Protein AF-X0XSI2-F1 (afdb_monomer)

pLDDT: mean 86.74, std 11.61, range [34.72, 97.25]

Radius of gyration: 19.41 Å; Cα contacts (8 Å, |Δi|>4): 139; chains: 1; bounding box: 38×40×44 Å

Nearest PDB structures (foldseek):
  8sse-assembly1_E  TM=3.181E-01  e=3.483E-01  Thermus thermophilus HB8

Sequence (100 aa):
MGKTSENIPVLQDVTITLTAEELLAAQGRNEHQPGLVSAAKEAIALGRTLFAPAAIYDEFEVGGVAGERVELAVDGASLAVGPKADLLAPAKWLLVMVYT

Solvent-accessible surface area (backbone atoms only — not comparable to full-atom values): 6123 Å² total; per-residue (Å²): 135,83,86,74,91,68,86,78,50,68,49,67,80,56,86,80,90,79,52,43,57,60,55,31,51,77,68,77,42,74,69,88,39,69,70,58,42,52,52,39,46,51,51,51,58,52,48,60,77,75,54,78,42,32,29,46,45,50,77,42,46,53,59,45,59,57,78,36,26,36,35,38,70,47,95,93,45,69,45,84,68,38,102,60,26,64,78,50,61,86,44,62,64,42,83,48,74,50,79,90

Mean predicted aligned error: 8.79 Å

Foldseek 3Di:
DDDPDDDQDKDWPDDDDDALCNVCVVVVHDPPDVVSNVVSVVVVVVVVVVDTKMKGKDKFFFPADDQQWTDTPDPPDIDRNPRVSVVCHPPGMDIDIDMD

Structure (mmCIF, N/CA/C/O backbone):
data_AF-X0XSI2-F1
#
_entry.id   AF-X0XSI2-F1
#
loop_
_atom_site.group_PDB
_atom_site.id
_atom_site.type_symbol
_atom_site.label_atom_id
_atom_site.label_alt_id
_atom_site.label_comp_id
_atom_site.label_asym_id
_atom_site.label_entity_id
_atom_site.label_seq_id
_atom_site.pdbx_PDB_ins_code
_atom_site.Cartn_x
_atom_site.Cartn_y
_atom_site.Cartn_z
_atom_site.occupancy
_atom_site.B_iso_or_equiv
_atom_site.auth_seq_id
_atom_site.auth_comp_id
_atom_site.auth_asym_id
_atom_site.auth_atom_id
_atom_site.pdbx_PDB_model_num
ATOM 1 N N . MET A 1 1 ? 11.647 -16.406 -19.783 1.00 34.72 1 MET A N 1
ATOM 2 C CA . MET A 1 1 ? 11.617 -17.800 -19.285 1.00 34.72 1 MET A CA 1
ATOM 3 C C . MET A 1 1 ? 10.561 -17.828 -18.192 1.00 34.72 1 MET A C 1
ATOM 5 O O . MET A 1 1 ? 10.766 -17.191 -17.170 1.00 34.72 1 MET A O 1
ATOM 9 N N . GLY A 1 2 ? 9.375 -18.365 -18.488 1.00 45.31 2 GLY A N 1
ATOM 10 C CA . GLY A 1 2 ? 8.191 -18.205 -17.638 1.00 45.31 2 GLY A CA 1
ATOM 11 C C . GLY A 1 2 ? 8.332 -18.966 -16.326 1.00 45.31 2 GLY A C 1
ATOM 12 O O . GLY A 1 2 ? 8.568 -20.173 -16.349 1.00 45.31 2 GLY A O 1
ATOM 13 N N . LYS A 1 3 ? 8.183 -18.269 -15.195 1.00 47.25 3 LYS A N 1
ATOM 14 C CA . LYS A 1 3 ? 7.968 -18.923 -13.906 1.00 47.25 3 LYS A CA 1
ATOM 15 C C . LYS A 1 3 ? 6.593 -19.589 -13.936 1.00 47.25 3 LYS A C 1
ATOM 17 O O . LYS A 1 3 ? 5.555 -18.937 -13.917 1.00 47.25 3 LYS A O 1
ATOM 22 N N . THR A 1 4 ? 6.613 -20.905 -14.070 1.00 50.44 4 THR A N 1
ATOM 23 C CA . THR A 1 4 ? 5.480 -21.808 -13.893 1.00 50.44 4 THR A CA 1
ATOM 24 C C . THR A 1 4 ? 5.074 -21.835 -12.422 1.00 50.44 4 THR A C 1
ATOM 26 O O . THR A 1 4 ? 5.877 -22.249 -11.597 1.00 50.44 4 THR A O 1
ATOM 29 N N . SER A 1 5 ? 3.838 -21.420 -12.130 1.00 57.03 5 SER A N 1
ATOM 30 C CA . SER A 1 5 ? 3.053 -21.730 -10.922 1.00 57.03 5 SER A CA 1
ATOM 31 C C . SER A 1 5 ? 3.847 -21.822 -9.609 1.00 57.03 5 SER A C 1
ATOM 33 O O . SER A 1 5 ? 4.007 -22.906 -9.054 1.00 57.03 5 SER A O 1
ATOM 35 N N . GLU A 1 6 ? 4.307 -20.683 -9.091 1.00 56.75 6 GLU A N 1
ATOM 36 C CA . GLU A 1 6 ? 4.912 -20.581 -7.759 1.00 56.75 6 GLU A CA 1
ATOM 37 C C . GLU A 1 6 ? 4.008 -19.765 -6.829 1.00 56.75 6 GLU A C 1
ATOM 39 O O . GLU A 1 6 ? 3.336 -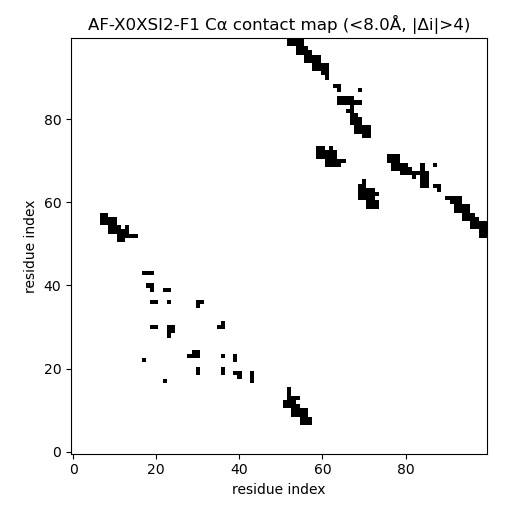18.827 -7.247 1.00 56.75 6 GLU A O 1
ATOM 44 N N . ASN A 1 7 ? 3.953 -20.200 -5.574 1.00 63.72 7 ASN A N 1
ATOM 45 C CA . ASN A 1 7 ? 3.155 -19.666 -4.477 1.00 63.72 7 ASN A CA 1
ATOM 46 C C . ASN A 1 7 ? 3.128 -18.122 -4.473 1.00 63.72 7 ASN A C 1
ATOM 48 O O . ASN A 1 7 ? 4.176 -17.504 -4.300 1.00 63.72 7 ASN A O 1
ATOM 52 N N . ILE A 1 8 ? 1.954 -17.505 -4.652 1.00 77.88 8 ILE A N 1
ATOM 53 C CA . ILE A 1 8 ? 1.808 -16.045 -4.561 1.00 77.88 8 ILE A CA 1
ATOM 54 C C . ILE A 1 8 ? 2.094 -15.650 -3.106 1.00 77.88 8 ILE A C 1
ATOM 56 O O . ILE A 1 8 ? 1.362 -16.101 -2.217 1.00 77.88 8 ILE A O 1
ATOM 60 N N . PRO A 1 9 ? 3.148 -14.868 -2.822 1.00 81.75 9 PRO A N 1
ATOM 61 C CA . PRO A 1 9 ? 3.494 -14.555 -1.451 1.00 81.75 9 PRO A CA 1
ATOM 62 C C . PRO A 1 9 ? 2.455 -13.596 -0.854 1.00 81.75 9 PRO A C 1
ATOM 64 O O . PRO A 1 9 ? 1.998 -12.641 -1.487 1.00 81.75 9 PRO A O 1
ATOM 67 N N . VAL A 1 10 ? 2.060 -13.883 0.387 1.00 81.81 10 VAL A N 1
ATOM 68 C CA . VAL A 1 10 ? 1.070 -13.105 1.137 1.00 81.81 10 VAL A CA 1
ATOM 69 C C . VAL A 1 10 ? 1.737 -12.547 2.385 1.00 81.81 10 VAL A C 1
ATOM 71 O O . VAL A 1 10 ? 2.255 -13.305 3.205 1.00 81.81 10 VAL A O 1
ATOM 74 N N . LEU A 1 11 ? 1.703 -11.226 2.544 1.00 80.94 11 LEU A N 1
ATOM 75 C CA . LEU A 1 11 ? 2.025 -10.567 3.806 1.00 80.94 11 LEU A CA 1
ATOM 76 C C . LEU A 1 11 ? 0.786 -10.607 4.699 1.00 80.94 11 LEU A C 1
ATOM 78 O O . LEU A 1 11 ? -0.266 -10.087 4.330 1.00 80.94 11 LEU A O 1
ATOM 82 N N . GLN A 1 12 ? 0.923 -11.235 5.861 1.00 83.06 12 GLN A N 1
ATOM 83 C CA . GLN A 1 12 ? -0.107 -11.295 6.897 1.00 83.06 12 GLN A CA 1
ATOM 84 C C . GLN A 1 12 ? 0.189 -10.277 8.002 1.00 83.06 12 GLN A C 1
ATOM 86 O O . GLN A 1 12 ? 1.289 -9.726 8.068 1.00 83.06 12 GLN A O 1
ATOM 91 N N . ASP A 1 13 ? -0.804 -10.025 8.855 1.00 78.19 13 ASP A N 1
ATOM 92 C CA . ASP A 1 13 ? -0.689 -9.156 10.033 1.00 78.19 13 ASP A CA 1
ATOM 93 C C . ASP A 1 13 ? -0.238 -7.722 9.703 1.00 78.19 13 ASP A C 1
ATOM 95 O O . ASP A 1 13 ? 0.449 -7.049 10.480 1.00 78.19 13 ASP A O 1
ATOM 99 N N . VAL A 1 14 ? -0.648 -7.221 8.532 1.00 77.56 14 VAL A N 1
ATOM 100 C CA . VAL A 1 14 ? -0.372 -5.843 8.123 1.00 77.56 14 VAL A CA 1
ATOM 101 C C . VAL A 1 14 ? -1.083 -4.889 9.080 1.00 77.56 14 VAL A C 1
ATOM 103 O O . VAL A 1 14 ? -2.306 -4.901 9.219 1.00 77.56 14 VAL A O 1
ATOM 106 N N . THR A 1 15 ? -0.314 -4.013 9.727 1.00 77.62 15 THR A N 1
ATOM 107 C CA . THR A 1 15 ? -0.878 -3.014 10.638 1.00 77.62 15 THR A CA 1
ATOM 108 C C . THR A 1 15 ? -1.585 -1.915 9.846 1.00 77.62 15 THR A C 1
ATOM 110 O O . THR A 1 15 ? -0.937 -1.102 9.190 1.00 77.62 15 THR A O 1
ATOM 113 N N . ILE A 1 16 ? -2.916 -1.862 9.945 1.00 78.94 16 ILE A N 1
ATOM 114 C CA . ILE A 1 16 ? -3.726 -0.753 9.429 1.00 78.94 16 ILE A CA 1
ATOM 115 C C . ILE A 1 16 ? -4.060 0.189 10.585 1.00 78.94 16 ILE A C 1
ATOM 117 O O . ILE A 1 16 ? -4.797 -0.156 11.516 1.00 78.94 16 ILE A O 1
ATOM 121 N N . THR A 1 17 ? -3.526 1.404 10.512 1.00 83.94 17 THR A N 1
ATOM 122 C CA . THR A 1 17 ? -3.874 2.480 11.438 1.00 83.94 17 THR A CA 1
ATOM 123 C C . THR A 1 17 ? -5.041 3.262 10.852 1.00 83.94 17 THR A C 1
ATOM 125 O O . THR A 1 17 ? -4.934 3.810 9.762 1.00 83.94 17 THR A O 1
ATOM 128 N N . LEU A 1 18 ? -6.155 3.288 11.580 1.00 89.44 18 LEU A N 1
ATOM 129 C CA . LEU A 1 18 ? -7.312 4.132 11.304 1.00 89.44 18 LEU A CA 1
ATOM 130 C C . LEU A 1 18 ? -7.717 4.790 12.618 1.00 89.44 18 LEU A C 1
ATOM 132 O O . LEU A 1 18 ? -7.945 4.098 13.618 1.00 89.44 18 LEU A O 1
ATOM 136 N N . THR A 1 19 ? -7.769 6.113 12.616 1.00 92.25 19 THR A N 1
ATOM 137 C CA . THR A 1 19 ? -8.222 6.933 13.739 1.00 92.25 19 THR A CA 1
ATOM 138 C C . THR A 1 19 ? -9.709 7.272 13.604 1.00 92.25 19 THR A C 1
ATOM 140 O O . THR A 1 19 ? -10.313 7.118 12.539 1.00 92.25 19 THR A O 1
ATOM 143 N N . ALA A 1 20 ? -10.333 7.708 14.701 1.00 92.38 20 ALA A N 1
ATOM 144 C CA . ALA A 1 20 ? -11.744 8.096 14.678 1.00 92.38 20 ALA A CA 1
ATOM 145 C C . ALA A 1 20 ? -11.951 9.363 13.837 1.00 92.38 20 ALA A C 1
ATOM 147 O O . ALA A 1 20 ? -12.950 9.491 13.137 1.00 92.38 20 ALA A O 1
ATOM 148 N N . GLU A 1 21 ? -10.978 10.262 13.889 1.00 91.19 21 GLU A N 1
ATOM 149 C CA . GLU A 1 21 ? -10.907 11.515 13.154 1.00 91.19 21 GLU A CA 1
ATOM 150 C C . GLU A 1 21 ? -10.855 11.246 11.642 1.00 91.19 21 GLU A C 1
ATOM 152 O O . GLU A 1 21 ? -11.702 11.739 10.898 1.00 91.19 21 GLU A O 1
ATOM 157 N N . GLU A 1 22 ? -9.950 10.368 11.189 1.00 91.50 22 GLU A N 1
ATOM 158 C CA . GLU A 1 22 ? -9.853 9.946 9.782 1.00 91.50 22 GLU A CA 1
ATOM 159 C C . GLU A 1 22 ? -11.138 9.270 9.287 1.00 91.50 22 GLU A C 1
ATOM 161 O O . GLU A 1 22 ? -11.622 9.578 8.195 1.00 91.50 22 GLU A O 1
ATOM 166 N N . LEU A 1 23 ? -11.727 8.380 10.097 1.00 91.88 23 LEU A N 1
ATOM 167 C CA . LEU A 1 23 ? -12.984 7.711 9.760 1.00 91.88 23 LEU A CA 1
ATOM 168 C C . LEU A 1 23 ? -14.137 8.714 9.607 1.00 91.88 23 LEU A C 1
ATOM 170 O O . LEU A 1 23 ? -14.906 8.632 8.648 1.00 91.88 23 LEU A O 1
ATOM 174 N N . LEU A 1 24 ? -14.272 9.660 10.538 1.00 92.94 24 LEU A N 1
ATOM 175 C CA . LEU A 1 24 ? -15.330 10.670 10.494 1.00 92.94 24 LEU A CA 1
ATOM 176 C C . LEU A 1 24 ? -15.128 11.640 9.325 1.00 92.94 24 LEU A C 1
ATOM 178 O O . LEU A 1 24 ? -16.093 11.923 8.610 1.00 92.94 24 LEU A O 1
ATOM 182 N N . ALA A 1 25 ? -13.891 12.073 9.072 1.00 90.94 25 ALA A N 1
ATOM 183 C CA . ALA A 1 25 ? -13.550 12.928 7.940 1.00 90.94 25 ALA A CA 1
ATOM 184 C C . ALA A 1 25 ? -13.895 12.261 6.598 1.00 90.94 25 ALA A C 1
ATOM 186 O O . ALA A 1 25 ? -14.544 12.881 5.754 1.00 90.94 25 ALA A O 1
ATOM 187 N N . ALA A 1 26 ? -13.556 10.978 6.424 1.00 90.38 26 ALA A N 1
ATOM 188 C CA . ALA A 1 26 ? -13.900 10.207 5.226 1.00 90.38 26 ALA A CA 1
ATOM 189 C C . ALA A 1 26 ? -15.420 10.064 5.016 1.00 90.38 26 ALA A C 1
ATOM 191 O O . ALA A 1 26 ? -15.892 9.955 3.886 1.00 90.38 26 ALA A O 1
ATOM 192 N N . GLN A 1 27 ? -16.203 10.104 6.097 1.00 90.00 27 GLN A N 1
ATOM 193 C CA . GLN A 1 27 ? -17.667 10.083 6.060 1.00 90.00 27 GLN A CA 1
ATOM 194 C C . GLN A 1 27 ? -18.300 11.479 5.919 1.00 90.00 27 GLN A C 1
ATOM 196 O O . GLN A 1 27 ? -19.526 11.599 5.984 1.00 90.00 27 GLN A O 1
ATOM 201 N N . GLY A 1 28 ? -17.498 12.540 5.771 1.00 89.31 28 GLY A N 1
ATOM 202 C CA . GLY A 1 28 ? -17.977 13.924 5.741 1.00 89.31 28 GLY A CA 1
ATOM 203 C C . GLY A 1 28 ? -18.619 14.374 7.059 1.00 89.31 28 GLY A C 1
ATOM 204 O O . GLY A 1 28 ? -19.454 15.280 7.066 1.00 89.31 28 GLY A O 1
ATOM 205 N N . ARG A 1 29 ? -18.282 13.717 8.175 1.00 85.50 29 ARG A N 1
ATOM 206 C CA . ARG A 1 29 ? -18.801 14.014 9.513 1.00 85.50 29 ARG A CA 1
ATOM 207 C C . ARG A 1 29 ? -17.787 14.806 10.320 1.00 85.50 29 ARG A C 1
ATOM 209 O O . ARG A 1 29 ? -16.583 14.695 10.129 1.00 85.50 29 ARG A O 1
ATOM 216 N N . ASN A 1 30 ? -18.302 15.605 11.249 1.00 76.50 30 ASN A N 1
ATOM 217 C CA . ASN A 1 30 ? -17.477 16.479 12.065 1.00 76.50 30 ASN A CA 1
ATOM 218 C C . ASN A 1 30 ? -17.059 15.790 13.379 1.00 76.50 30 ASN A C 1
ATOM 220 O O . ASN A 1 30 ? -17.905 15.292 14.122 1.00 76.50 30 ASN A O 1
ATOM 224 N N . GLU A 1 31 ? -15.763 15.818 13.679 1.00 72.50 31 GLU A N 1
ATOM 225 C CA . GLU A 1 31 ? -15.112 15.242 14.869 1.00 72.50 31 GLU A CA 1
ATOM 226 C C . GLU A 1 31 ? -15.473 15.941 16.193 1.00 72.50 31 GLU A C 1
ATOM 228 O O . GLU A 1 31 ? -15.219 15.427 17.277 1.00 72.50 31 GLU A O 1
ATOM 233 N N . HIS A 1 32 ? -16.140 17.095 16.128 1.00 77.31 32 HIS A N 1
ATOM 234 C CA . HIS A 1 32 ? -16.480 17.910 17.297 1.00 77.31 32 HIS A CA 1
ATOM 235 C C . HIS A 1 32 ? -17.669 17.380 18.120 1.00 77.31 32 HIS A C 1
ATOM 237 O O . HIS A 1 32 ? -18.062 18.009 19.101 1.00 77.31 32 HIS A O 1
ATOM 243 N N . GLN A 1 33 ? -18.273 16.249 17.738 1.00 83.44 33 GLN A N 1
ATOM 244 C CA . GLN A 1 33 ? -19.361 15.620 18.491 1.00 83.44 33 GLN A CA 1
ATOM 245 C C . GLN A 1 33 ? -18.829 14.432 19.309 1.00 83.44 33 GLN A C 1
ATOM 247 O O . GLN A 1 33 ? -18.588 13.366 18.735 1.00 83.44 33 GLN A O 1
ATOM 252 N N . PRO A 1 34 ? -18.710 14.546 20.648 1.00 85.81 34 PRO A N 1
ATOM 253 C CA . PRO A 1 34 ? -18.100 13.503 21.478 1.00 85.81 34 PRO A CA 1
ATOM 254 C C . PRO A 1 34 ? -18.768 12.128 21.343 1.00 85.81 34 PRO A C 1
ATOM 256 O O . PRO A 1 34 ? -18.087 11.104 21.347 1.00 85.81 34 PRO A O 1
ATOM 259 N N . GLY A 1 35 ? -20.094 12.096 21.164 1.00 90.56 35 GLY A N 1
ATOM 260 C CA . GLY A 1 35 ? -20.836 10.851 20.944 1.00 90.56 35 GLY A CA 1
ATOM 261 C C . GLY A 1 35 ? -20.471 10.149 19.632 1.00 90.56 35 GLY A C 1
ATOM 262 O O . GLY A 1 35 ? -20.333 8.929 19.614 1.00 90.56 35 GLY A O 1
ATOM 263 N N . LEU A 1 36 ? -20.243 10.906 18.550 1.00 90.38 36 LEU A N 1
ATOM 264 C CA . LEU A 1 36 ? -19.802 10.341 17.269 1.00 90.38 36 LEU A CA 1
ATOM 265 C C . LEU A 1 3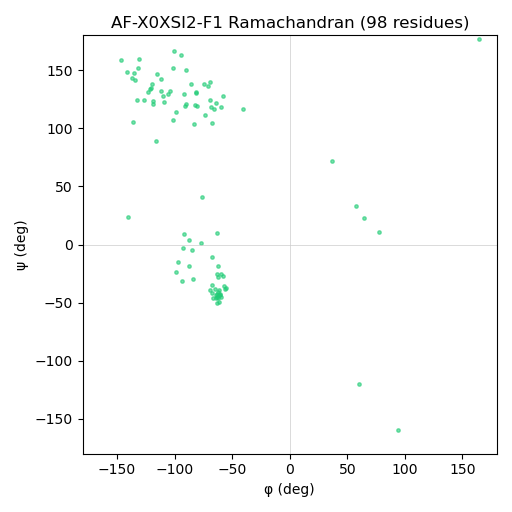6 ? -18.370 9.815 17.350 1.00 90.38 36 LEU A C 1
ATOM 267 O O . LEU A 1 36 ? -18.088 8.752 16.807 1.00 90.38 36 LEU A O 1
ATOM 271 N N . VAL A 1 37 ? -17.487 10.517 18.062 1.00 93.19 37 VAL A N 1
ATOM 272 C CA . VAL A 1 37 ? -16.109 10.060 18.285 1.00 93.19 37 VAL A CA 1
ATOM 273 C C . VAL A 1 37 ? -16.088 8.755 19.085 1.00 93.19 37 VAL A C 1
ATOM 275 O O . VAL A 1 37 ? -15.346 7.842 18.729 1.00 93.19 37 VAL A O 1
ATOM 278 N N . SER A 1 38 ? -16.915 8.626 20.130 1.00 93.81 38 SER A N 1
ATOM 279 C CA . SER A 1 38 ? -17.027 7.373 20.897 1.00 93.81 38 SER A CA 1
ATOM 280 C C . SER A 1 38 ? -17.504 6.219 20.015 1.00 93.81 38 SER A C 1
ATOM 282 O O . SER A 1 38 ? -16.853 5.178 19.962 1.00 93.81 38 SER A O 1
ATOM 284 N N . ALA A 1 39 ? -18.578 6.433 19.249 1.00 93.56 39 ALA A N 1
ATOM 285 C CA . ALA A 1 39 ? -19.112 5.425 18.337 1.00 93.56 39 ALA A CA 1
ATOM 286 C C . ALA A 1 39 ? -18.099 5.022 17.250 1.00 93.56 39 ALA A C 1
ATOM 288 O O . ALA A 1 39 ? -17.974 3.844 16.924 1.00 93.56 39 ALA A O 1
ATOM 289 N N . ALA A 1 40 ? -17.333 5.978 16.715 1.00 94.19 40 ALA A N 1
ATOM 290 C CA . ALA A 1 40 ? -16.270 5.709 15.751 1.00 94.19 40 ALA A CA 1
ATOM 291 C C . ALA A 1 40 ? -15.146 4.856 16.363 1.00 94.19 40 ALA A C 1
ATOM 293 O O . ALA A 1 40 ? -14.709 3.887 15.745 1.00 94.19 40 ALA A O 1
ATOM 294 N N . LYS A 1 41 ? -14.714 5.159 17.595 1.00 94.62 41 LYS A N 1
ATOM 295 C CA . LYS A 1 41 ? -13.706 4.359 18.314 1.00 94.62 41 LYS A CA 1
ATOM 296 C C . LYS A 1 41 ? -14.181 2.927 18.559 1.00 94.62 41 LYS A C 1
ATOM 298 O O . LYS A 1 41 ? -13.414 1.993 18.334 1.00 94.62 41 LYS A O 1
ATOM 303 N N . GLU A 1 42 ? -15.432 2.751 18.974 1.00 95.00 42 GLU A N 1
ATOM 304 C CA . GLU A 1 42 ? -16.041 1.430 19.170 1.00 95.00 42 GLU A CA 1
ATOM 305 C C . GLU A 1 42 ? -16.133 0.643 17.858 1.00 95.00 42 GLU A C 1
ATOM 307 O O . GLU A 1 42 ? -15.743 -0.524 17.811 1.00 95.00 42 GLU A O 1
ATOM 312 N N . ALA A 1 43 ? -16.570 1.287 16.772 1.00 93.19 43 ALA A N 1
ATOM 313 C CA . ALA A 1 43 ? -16.644 0.667 15.453 1.00 93.19 43 ALA A CA 1
ATOM 314 C C . ALA A 1 43 ? -15.262 0.237 14.934 1.00 93.19 43 ALA A C 1
ATOM 316 O O . ALA A 1 43 ? -15.128 -0.863 14.401 1.00 93.19 43 ALA A O 1
ATOM 317 N N . ILE A 1 44 ? -14.225 1.060 15.130 1.00 92.25 44 ILE A N 1
ATOM 318 C CA . ILE A 1 44 ? -12.840 0.716 14.772 1.00 92.25 44 ILE A CA 1
ATOM 319 C C . ILE A 1 44 ? -12.348 -0.474 15.602 1.00 92.25 44 ILE A C 1
ATOM 321 O O . ILE A 1 44 ? -11.767 -1.408 15.050 1.00 92.25 44 ILE A O 1
ATOM 325 N N . ALA A 1 45 ? -12.585 -0.463 16.917 1.00 91.62 45 ALA A N 1
ATOM 326 C CA . ALA A 1 45 ? -12.182 -1.557 17.797 1.00 91.62 45 ALA A CA 1
ATOM 327 C C . ALA A 1 45 ? -12.856 -2.880 17.405 1.00 91.62 45 ALA A C 1
ATOM 329 O O . ALA A 1 45 ? -12.179 -3.902 17.338 1.00 91.62 45 ALA A O 1
ATOM 330 N N . LEU A 1 46 ? -14.153 -2.852 17.085 1.00 92.50 46 LEU A N 1
ATOM 331 C CA . LEU A 1 46 ? -14.883 -4.018 16.592 1.00 92.50 46 LEU A CA 1
ATOM 332 C C . LEU A 1 46 ? -14.382 -4.463 15.212 1.00 92.50 46 LEU A C 1
ATOM 334 O O . LEU A 1 46 ? -14.123 -5.640 15.005 1.00 92.50 46 LEU A O 1
ATOM 338 N N . GLY A 1 47 ? -14.192 -3.538 14.270 1.00 88.50 47 GLY A N 1
ATOM 339 C CA . GLY A 1 47 ? -13.684 -3.864 12.934 1.00 88.50 47 GLY A CA 1
ATOM 340 C C . GLY A 1 47 ? -12.338 -4.593 12.981 1.00 88.50 47 GLY A C 1
ATOM 341 O O . GLY A 1 47 ? -12.141 -5.566 12.257 1.00 88.50 47 GLY A O 1
ATOM 342 N N . ARG A 1 48 ? -11.451 -4.198 13.905 1.00 86.88 48 ARG A N 1
ATOM 343 C CA . ARG A 1 48 ? -10.150 -4.851 14.126 1.00 86.88 48 ARG A CA 1
ATOM 344 C C . ARG A 1 48 ? -10.243 -6.305 14.584 1.00 86.88 48 ARG A C 1
ATOM 346 O O . ARG A 1 48 ? -9.294 -7.043 14.362 1.00 86.88 48 ARG A O 1
ATOM 353 N N . THR A 1 49 ? -11.331 -6.726 15.231 1.00 87.06 49 THR A N 1
ATOM 354 C CA . THR A 1 49 ? -11.501 -8.135 15.636 1.00 87.06 49 THR A CA 1
ATOM 355 C C . THR A 1 49 ? -12.135 -8.991 14.543 1.00 87.06 49 THR A C 1
ATOM 357 O O . THR A 1 49 ? -12.047 -10.215 14.600 1.00 87.06 49 THR A O 1
ATOM 360 N N . LEU A 1 50 ? -12.782 -8.360 13.561 1.00 86.50 50 LEU A N 1
ATOM 361 C CA . LEU A 1 50 ? -13.531 -9.028 12.496 1.00 86.50 50 LEU A CA 1
ATOM 362 C C . LEU A 1 50 ? -12.731 -9.187 1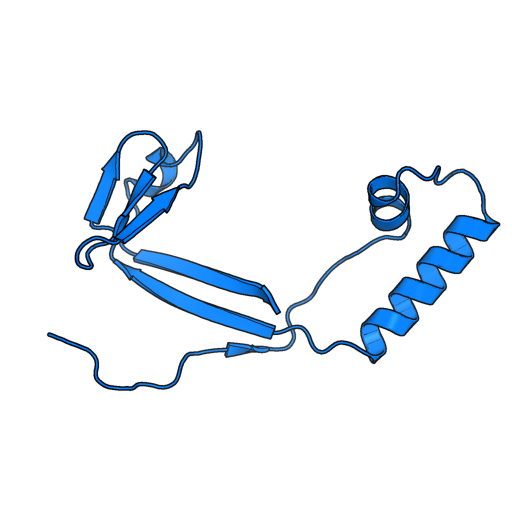1.200 1.00 86.50 50 LEU A C 1
ATOM 364 O O . LEU A 1 50 ? -13.142 -9.939 10.319 1.00 86.50 50 LEU A O 1
ATOM 368 N N . PHE A 1 51 ? -11.621 -8.468 11.072 1.00 82.38 51 PHE A N 1
ATOM 369 C CA . PHE A 1 51 ? -10.838 -8.389 9.851 1.00 82.38 51 PHE A CA 1
ATOM 370 C C . PHE A 1 51 ? -9.409 -8.887 10.076 1.00 82.38 51 PHE A C 1
ATOM 372 O O . PHE A 1 51 ? -8.786 -8.554 11.082 1.00 82.38 51 PH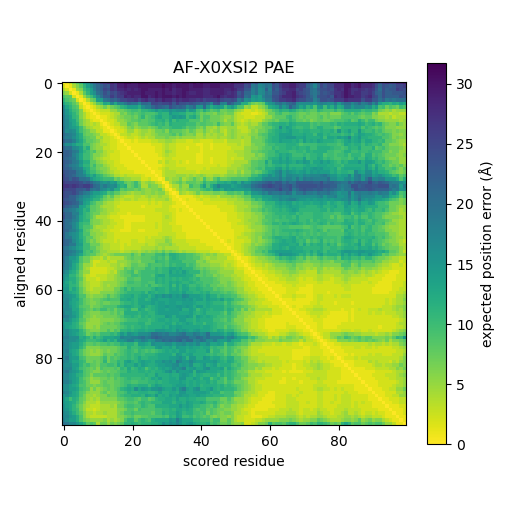E A O 1
ATOM 379 N N . ALA A 1 52 ? -8.891 -9.663 9.122 1.00 82.94 52 ALA A N 1
ATOM 380 C CA . ALA A 1 52 ? -7.520 -10.162 9.102 1.00 82.94 52 ALA A CA 1
ATOM 381 C C . ALA A 1 52 ? -6.802 -9.566 7.877 1.00 82.94 52 ALA A C 1
ATOM 383 O O . ALA A 1 52 ? -6.872 -10.164 6.801 1.00 82.94 52 ALA A O 1
ATOM 384 N N . PRO A 1 53 ? -6.165 -8.384 8.014 1.00 82.31 53 PRO A N 1
ATOM 385 C CA . PRO A 1 53 ? -5.521 -7.710 6.898 1.00 82.31 53 PRO A CA 1
ATOM 386 C C . PRO A 1 53 ? -4.457 -8.589 6.254 1.00 82.31 53 PRO A C 1
ATOM 388 O O . PRO A 1 53 ? -3.530 -9.058 6.924 1.00 82.31 53 PRO A O 1
ATOM 391 N N . ALA A 1 54 ? -4.556 -8.744 4.941 1.00 85.19 54 ALA A N 1
ATOM 392 C CA . ALA A 1 54 ? -3.539 -9.408 4.148 1.00 85.19 54 ALA A CA 1
ATOM 393 C C . ALA A 1 54 ? -3.191 -8.565 2.923 1.00 85.19 54 ALA A C 1
ATOM 395 O O . ALA A 1 54 ? -4.008 -7.796 2.416 1.00 85.19 54 ALA A O 1
ATOM 396 N N . ALA A 1 55 ? -1.961 -8.709 2.443 1.00 87.25 55 ALA A N 1
ATOM 397 C CA . ALA A 1 55 ? -1.555 -8.149 1.168 1.00 87.25 55 ALA A CA 1
ATOM 398 C C . ALA A 1 55 ? -0.938 -9.234 0.296 1.00 87.25 55 ALA A C 1
ATOM 400 O O . ALA A 1 55 ? 0.028 -9.889 0.687 1.00 87.25 55 ALA A O 1
ATOM 401 N N . ILE A 1 56 ? -1.487 -9.395 -0.901 1.00 88.25 56 ILE A N 1
ATOM 402 C CA . ILE A 1 56 ? -0.836 -10.148 -1.967 1.00 88.25 56 ILE A CA 1
ATOM 403 C C . ILE A 1 56 ? 0.179 -9.214 -2.609 1.00 88.25 56 ILE A C 1
ATOM 405 O O . ILE A 1 56 ? -0.168 -8.079 -2.941 1.00 88.25 56 ILE A O 1
ATOM 409 N N . TYR A 1 57 ? 1.412 -9.678 -2.791 1.00 90.44 57 TYR A N 1
ATOM 410 C CA . TYR A 1 57 ? 2.432 -8.897 -3.478 1.00 90.44 57 TYR A CA 1
ATOM 411 C C . TYR A 1 57 ? 3.147 -9.702 -4.553 1.00 90.44 57 TYR A C 1
ATOM 413 O O . TYR A 1 57 ? 3.151 -10.932 -4.530 1.00 90.44 57 TYR A O 1
ATOM 421 N N . ASP A 1 58 ? 3.768 -8.983 -5.479 1.00 91.00 58 ASP A N 1
ATOM 422 C CA . ASP A 1 58 ? 4.719 -9.544 -6.429 1.00 91.00 58 ASP A CA 1
ATOM 423 C C . ASP A 1 58 ? 5.8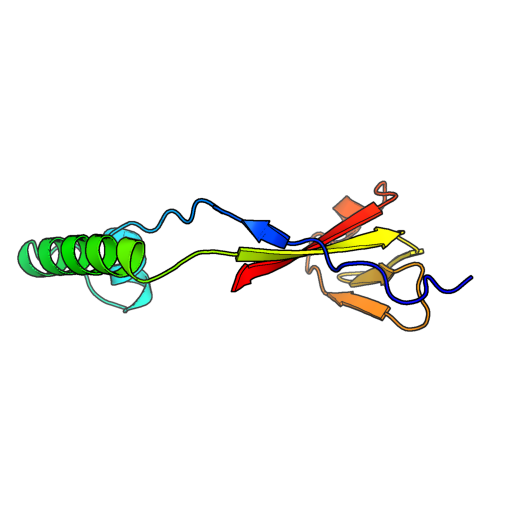09 -8.513 -6.757 1.00 91.00 58 ASP A C 1
ATOM 425 O O . ASP A 1 58 ? 5.643 -7.304 -6.541 1.00 91.00 58 ASP A O 1
ATOM 429 N N . GLU A 1 59 ? 6.942 -9.006 -7.241 1.00 91.94 59 GLU A N 1
ATOM 430 C CA . GLU A 1 59 ? 8.109 -8.209 -7.597 1.00 91.94 59 GLU A CA 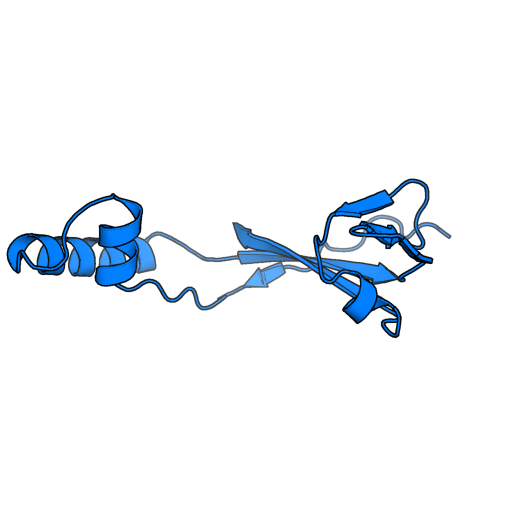1
ATOM 431 C C . GLU A 1 59 ? 8.305 -8.194 -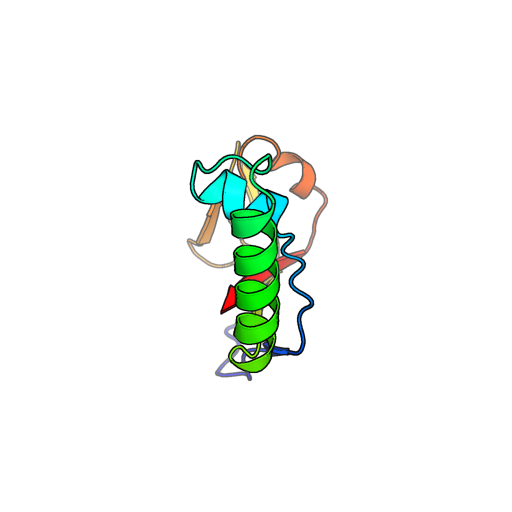9.113 1.00 91.94 59 GLU A C 1
ATOM 433 O O . GLU A 1 59 ? 8.397 -9.235 -9.764 1.00 91.94 59 GLU A O 1
ATOM 438 N N . PHE A 1 60 ? 8.429 -6.998 -9.681 1.00 92.94 60 PHE A N 1
ATOM 439 C CA . PHE A 1 60 ? 8.590 -6.803 -11.118 1.00 92.94 60 PHE A CA 1
ATOM 440 C C . PHE A 1 60 ? 9.883 -6.058 -11.417 1.00 92.94 60 PHE A C 1
ATOM 442 O O . PHE A 1 60 ? 10.183 -5.040 -10.794 1.00 92.94 60 PHE A O 1
ATOM 449 N N . GLU A 1 61 ? 10.642 -6.538 -12.396 1.00 95.25 61 GLU A N 1
ATOM 450 C CA . GLU A 1 61 ? 11.798 -5.807 -12.907 1.00 95.25 61 GLU A CA 1
ATOM 451 C C . GLU A 1 61 ? 11.328 -4.560 -13.676 1.00 95.25 61 GLU A C 1
ATOM 453 O O . GLU A 1 61 ? 10.327 -4.588 -14.401 1.00 95.25 61 GLU A O 1
ATOM 458 N N . VAL A 1 62 ? 12.036 -3.445 -13.492 1.00 95.12 62 VAL A N 1
ATOM 459 C CA . VAL A 1 62 ? 11.731 -2.175 -14.164 1.00 95.12 62 VAL A CA 1
ATOM 460 C C . VAL A 1 62 ? 12.295 -2.207 -15.580 1.00 95.12 62 VAL A C 1
ATOM 462 O O . VAL A 1 62 ? 13.504 -2.308 -15.769 1.00 95.12 62 VAL A O 1
ATOM 465 N N . GLY A 1 63 ? 11.423 -2.074 -16.578 1.00 94.62 63 GLY A N 1
ATOM 466 C CA . GLY A 1 63 ? 11.811 -1.936 -17.983 1.00 94.62 63 GLY A CA 1
ATOM 467 C C . GLY A 1 63 ? 12.146 -0.492 -18.368 1.00 94.62 63 GLY A C 1
ATOM 468 O O . GLY A 1 63 ? 12.989 -0.257 -19.233 1.00 94.62 63 GLY A O 1
ATOM 469 N N . GLY A 1 64 ? 11.519 0.487 -17.712 1.00 95.12 64 GLY A N 1
ATOM 470 C CA . GLY A 1 64 ? 11.810 1.907 -17.901 1.00 95.12 64 GLY A CA 1
ATOM 471 C C . GLY A 1 64 ? 10.726 2.820 -17.337 1.00 95.12 64 GLY A C 1
ATOM 472 O O . GLY A 1 64 ? 9.696 2.362 -16.853 1.00 95.12 64 GLY A O 1
ATOM 473 N N . VAL A 1 65 ? 10.946 4.132 -17.418 1.00 95.38 65 VAL A N 1
ATOM 474 C CA . VAL A 1 65 ? 9.976 5.150 -16.987 1.00 95.38 65 VAL A CA 1
ATOM 475 C C . VAL A 1 65 ? 9.661 6.078 -18.154 1.00 95.38 65 VAL A C 1
ATOM 477 O O . VAL A 1 65 ? 10.571 6.587 -18.807 1.00 95.38 65 VAL A O 1
ATOM 480 N N . ALA A 1 66 ? 8.373 6.315 -18.402 1.00 94.12 66 ALA A N 1
ATOM 481 C CA . ALA A 1 66 ? 7.884 7.193 -19.458 1.00 94.12 66 ALA A CA 1
ATOM 482 C C . ALA A 1 66 ? 6.741 8.077 -18.935 1.00 94.12 66 ALA A C 1
ATOM 484 O O . ALA A 1 66 ? 5.610 7.627 -18.745 1.00 94.12 66 ALA A O 1
ATOM 485 N N . GLY A 1 67 ? 7.030 9.362 -18.708 1.00 94.69 67 GLY A N 1
ATOM 486 C CA . GLY A 1 67 ? 6.060 10.298 -18.137 1.00 94.69 67 GLY A CA 1
ATOM 487 C C . GLY A 1 67 ? 5.607 9.849 -16.746 1.00 94.69 67 GLY A C 1
ATOM 488 O O . GLY A 1 67 ? 6.429 9.698 -15.854 1.00 94.69 67 GLY A O 1
ATOM 489 N N . GLU A 1 68 ? 4.305 9.616 -16.576 1.00 97.25 68 GLU A N 1
ATOM 490 C CA . GLU A 1 68 ? 3.694 9.156 -15.316 1.00 97.25 68 GLU A CA 1
ATOM 491 C C . GLU A 1 68 ? 3.589 7.622 -15.201 1.00 97.25 68 GLU A C 1
ATOM 493 O O . GLU A 1 68 ? 2.916 7.101 -14.302 1.00 97.25 68 GLU A O 1
ATOM 498 N N . ARG A 1 69 ? 4.212 6.887 -16.131 1.00 96.06 69 ARG A N 1
ATOM 499 C CA . ARG A 1 69 ? 4.146 5.425 -16.205 1.00 96.06 69 ARG A CA 1
ATOM 500 C C . ARG A 1 69 ? 5.500 4.774 -15.966 1.00 96.06 69 ARG A C 1
ATOM 502 O O . ARG A 1 69 ? 6.534 5.295 -16.384 1.00 96.06 69 ARG A O 1
ATOM 509 N N . VAL A 1 70 ? 5.459 3.595 -15.354 1.00 95.81 70 VAL A N 1
ATOM 510 C CA . VAL A 1 70 ? 6.585 2.662 -15.303 1.00 95.81 70 VAL A CA 1
ATOM 511 C C . VAL A 1 70 ? 6.267 1.464 -16.178 1.00 95.81 70 VAL A C 1
ATOM 513 O O . VAL A 1 70 ? 5.257 0.792 -15.971 1.00 95.81 70 VAL A O 1
ATOM 516 N N . GLU A 1 71 ? 7.128 1.214 -17.150 1.00 95.62 71 GLU A N 1
ATOM 517 C CA . GLU A 1 71 ? 7.098 0.017 -17.976 1.00 95.62 71 GLU A CA 1
ATOM 518 C C . GLU A 1 71 ? 7.777 -1.113 -17.203 1.00 95.62 71 GLU A C 1
ATOM 520 O O . GLU A 1 71 ? 8.873 -0.940 -16.659 1.00 95.62 71 GLU A O 1
ATOM 525 N N . LEU A 1 72 ? 7.123 -2.267 -17.126 1.00 94.75 72 LEU A N 1
ATOM 526 C CA . LEU A 1 72 ? 7.677 -3.449 -16.476 1.00 94.75 72 LEU A CA 1
ATOM 527 C C . LEU A 1 72 ? 8.455 -4.270 -17.509 1.00 94.75 72 LEU A C 1
ATOM 529 O O . LEU A 1 72 ? 8.093 -4.296 -18.683 1.00 94.75 72 LEU A O 1
ATOM 533 N N . ALA A 1 73 ? 9.497 -4.989 -17.091 1.00 92.81 73 ALA A N 1
ATOM 534 C CA . ALA A 1 73 ? 10.234 -5.917 -17.955 1.00 92.81 73 ALA A CA 1
ATOM 535 C C . ALA A 1 73 ? 9.460 -7.238 -18.183 1.00 92.81 73 ALA A C 1
ATOM 537 O O . ALA A 1 73 ? 10.019 -8.334 -18.156 1.00 92.81 73 ALA A O 1
ATOM 538 N N . VAL A 1 74 ? 8.146 -7.126 -18.382 1.00 89.12 74 VAL A N 1
ATOM 539 C CA . VAL A 1 74 ? 7.227 -8.202 -18.755 1.00 89.12 74 VAL A CA 1
ATOM 540 C C . VAL A 1 74 ? 6.324 -7.687 -19.874 1.00 89.12 74 VAL A C 1
ATOM 542 O O . VAL A 1 74 ? 5.933 -6.518 -19.882 1.00 89.12 74 VAL A O 1
ATOM 545 N N . ASP A 1 75 ? 6.010 -8.547 -20.840 1.00 87.19 75 ASP A N 1
ATOM 546 C CA . ASP A 1 75 ? 5.384 -8.112 -22.089 1.00 87.19 75 ASP A CA 1
ATOM 547 C C . ASP A 1 75 ? 4.032 -7.412 -21.867 1.00 87.19 75 ASP A C 1
ATOM 549 O O . ASP A 1 75 ? 3.065 -8.005 -21.385 1.00 87.19 75 ASP A O 1
ATOM 553 N N . GLY A 1 76 ? 3.964 -6.141 -22.277 1.00 84.44 76 GLY A N 1
ATOM 554 C CA . GLY A 1 76 ? 2.729 -5.359 -22.359 1.00 84.44 76 GLY A CA 1
ATOM 555 C C . GLY A 1 76 ? 2.189 -4.811 -21.035 1.00 84.44 76 GLY A C 1
ATOM 556 O O . GLY A 1 76 ? 1.060 -4.316 -21.022 1.00 84.44 76 GLY A O 1
ATOM 557 N N . ALA A 1 77 ? 2.949 -4.873 -19.937 1.00 91.12 77 ALA A N 1
ATOM 558 C CA . ALA A 1 77 ? 2.506 -4.368 -18.639 1.00 91.12 77 ALA A CA 1
ATOM 559 C C . ALA A 1 77 ? 3.159 -3.028 -18.271 1.00 91.12 77 ALA A C 1
ATOM 561 O O . ALA A 1 77 ? 4.379 -2.873 -18.303 1.00 91.12 77 ALA A O 1
ATOM 562 N N . SER A 1 78 ? 2.334 -2.076 -17.833 1.00 93.38 78 SER A N 1
ATOM 563 C CA . SER A 1 78 ? 2.792 -0.803 -17.275 1.00 93.38 78 SER A CA 1
ATOM 564 C C . SER A 1 78 ? 1.938 -0.360 -16.095 1.00 93.38 78 SER A C 1
ATOM 566 O O . SER A 1 78 ? 0.731 -0.612 -16.042 1.00 93.38 78 SER A O 1
ATOM 568 N N . LEU A 1 79 ? 2.569 0.341 -15.157 1.00 93.06 79 LEU A N 1
ATOM 569 C CA . LEU A 1 79 ? 1.938 0.902 -13.968 1.00 93.06 79 LEU A CA 1
ATOM 570 C C . LEU A 1 79 ? 1.784 2.412 -14.132 1.00 93.06 79 LEU A C 1
ATOM 572 O O . LEU A 1 79 ? 2.752 3.105 -14.436 1.00 93.06 79 LEU A O 1
ATOM 576 N N . ALA A 1 80 ? 0.580 2.934 -13.901 1.00 95.25 80 ALA A N 1
ATOM 577 C CA . ALA A 1 80 ? 0.356 4.371 -13.783 1.00 95.25 80 ALA A CA 1
ATOM 578 C C . ALA A 1 80 ? 0.681 4.806 -12.346 1.00 95.25 80 ALA A C 1
ATOM 580 O O . ALA A 1 80 ? -0.091 4.538 -11.429 1.00 95.25 80 ALA A O 1
ATOM 581 N N . VAL A 1 81 ? 1.838 5.443 -12.155 1.00 92.88 81 VAL A N 1
ATOM 582 C CA . VAL A 1 81 ? 2.353 5.850 -10.834 1.00 92.88 81 VAL A CA 1
ATOM 583 C C . VAL A 1 81 ? 2.057 7.327 -10.550 1.00 92.88 81 VAL A C 1
ATOM 585 O O . VAL A 1 81 ? 1.955 7.729 -9.392 1.00 92.88 81 VAL A O 1
ATOM 588 N N . GLY A 1 82 ? 1.857 8.135 -11.597 1.00 94.00 82 GLY A N 1
ATOM 589 C CA . GLY A 1 82 ? 1.482 9.544 -11.483 1.00 94.00 82 GLY A CA 1
ATOM 590 C C . GLY A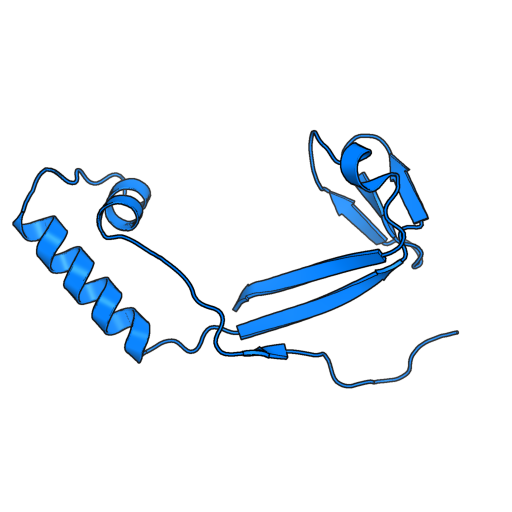 1 82 ? 2.679 10.508 -11.524 1.00 94.00 82 GLY A C 1
ATOM 591 O O . GLY A 1 82 ? 3.756 10.123 -11.989 1.00 94.00 82 GLY A O 1
ATOM 592 N N . PRO A 1 83 ? 2.525 11.752 -11.020 1.00 91.19 83 PRO A N 1
ATOM 593 C CA . PRO A 1 83 ? 3.449 12.882 -11.237 1.00 91.19 83 PRO A CA 1
ATOM 594 C C . PRO A 1 83 ? 4.888 12.752 -10.700 1.00 91.19 83 PRO A C 1
ATOM 596 O O . PRO A 1 83 ? 5.606 13.747 -10.652 1.00 91.19 83 PRO A O 1
ATOM 599 N N . LYS A 1 84 ? 5.304 11.568 -10.238 1.00 92.56 84 LYS A N 1
ATOM 600 C CA . LYS A 1 84 ? 6.636 11.289 -9.676 1.00 92.56 84 LYS A CA 1
ATOM 601 C C . LYS A 1 84 ? 7.193 9.925 -10.092 1.00 92.56 84 LYS A C 1
ATOM 603 O O . LYS A 1 84 ? 7.999 9.332 -9.373 1.00 92.56 84 LYS A O 1
ATOM 608 N N . ALA A 1 85 ? 6.725 9.382 -11.216 1.00 94.94 85 ALA A N 1
ATOM 609 C CA . ALA A 1 85 ? 7.214 8.099 -11.715 1.00 94.94 85 ALA A CA 1
ATOM 610 C C . ALA A 1 85 ? 8.730 8.125 -11.999 1.00 94.94 85 ALA A C 1
ATOM 612 O O . ALA A 1 85 ? 9.393 7.097 -11.900 1.00 94.94 85 ALA A O 1
ATOM 613 N N . ASP A 1 86 ? 9.300 9.303 -12.272 1.00 93.62 86 ASP A N 1
ATOM 614 C CA . ASP A 1 86 ? 10.734 9.538 -12.462 1.00 93.62 86 ASP A CA 1
ATOM 615 C C . ASP A 1 86 ? 11.592 9.133 -11.253 1.00 93.62 86 ASP A C 1
ATOM 617 O O . ASP A 1 86 ? 12.735 8.714 -11.435 1.00 93.62 86 ASP A O 1
ATOM 621 N N . LEU A 1 87 ? 11.040 9.144 -10.033 1.00 95.06 87 LEU A N 1
ATOM 622 C CA . LEU A 1 87 ? 11.735 8.642 -8.839 1.00 95.06 87 LEU A CA 1
ATOM 623 C C . LEU A 1 87 ? 12.066 7.144 -8.922 1.00 95.06 87 LEU A C 1
ATOM 625 O O . LEU A 1 87 ? 12.930 6.667 -8.186 1.00 95.06 87 LEU A O 1
ATOM 629 N N . LEU A 1 88 ? 11.398 6.407 -9.812 1.00 94.56 88 LEU A N 1
ATOM 630 C CA . LE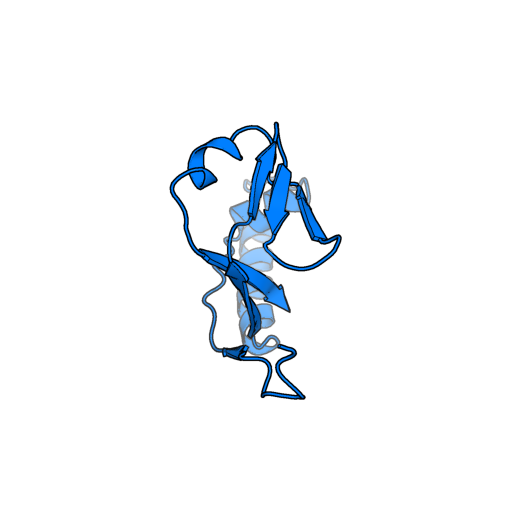U A 1 88 ? 11.624 4.983 -10.050 1.00 94.56 88 LEU A CA 1
ATOM 631 C C . LEU A 1 88 ? 12.630 4.726 -11.180 1.00 94.56 88 LEU A C 1
ATOM 633 O O . LEU A 1 88 ? 13.010 3.580 -11.393 1.00 94.56 88 LEU A O 1
ATOM 637 N N . ALA A 1 89 ? 13.134 5.764 -11.858 1.00 93.06 89 ALA A N 1
ATOM 638 C CA . ALA A 1 89 ? 14.143 5.621 -12.908 1.00 93.06 89 ALA A CA 1
ATOM 639 C C . ALA A 1 89 ? 15.432 4.882 -12.473 1.00 93.06 89 ALA A C 1
ATOM 641 O O . ALA A 1 89 ? 15.959 4.121 -13.284 1.00 93.06 89 ALA A O 1
ATOM 642 N N . PRO A 1 90 ? 15.967 5.044 -11.241 1.00 95.38 90 PRO A N 1
ATOM 643 C CA . PRO A 1 90 ? 17.119 4.260 -10.791 1.00 95.38 90 PRO A CA 1
ATOM 644 C C . PRO A 1 90 ? 16.740 2.888 -10.203 1.00 95.38 90 PRO A C 1
ATOM 646 O O . PRO A 1 90 ? 17.634 2.126 -9.825 1.00 95.38 90 PRO A O 1
ATOM 649 N N . ALA A 1 91 ? 15.448 2.574 -10.064 1.00 95.31 91 ALA A N 1
ATOM 650 C CA . ALA A 1 91 ? 15.002 1.320 -9.473 1.00 95.31 91 ALA A CA 1
ATOM 651 C C . ALA A 1 91 ? 15.208 0.157 -10.451 1.00 95.31 91 ALA A C 1
ATOM 653 O O . ALA A 1 91 ? 14.937 0.270 -11.641 1.00 95.31 91 ALA A O 1
ATOM 654 N N . LYS A 1 92 ? 15.683 -0.979 -9.932 1.00 94.75 92 LYS A N 1
ATOM 655 C CA . LYS A 1 92 ? 15.817 -2.227 -10.705 1.00 94.75 92 LYS A CA 1
ATOM 656 C C . LYS A 1 92 ? 14.594 -3.130 -10.564 1.00 94.75 92 LYS A C 1
ATOM 658 O O . LYS A 1 92 ? 14.251 -3.847 -11.492 1.00 94.75 92 LYS A O 1
ATOM 663 N N . TRP A 1 93 ? 13.948 -3.076 -9.403 1.00 93.44 93 TRP A N 1
ATOM 664 C CA . TRP A 1 93 ? 12.801 -3.898 -9.037 1.00 93.44 93 TRP A CA 1
ATOM 665 C C . TRP A 1 93 ? 11.740 -3.030 -8.367 1.00 93.44 93 TRP A C 1
ATOM 667 O O . TRP A 1 93 ? 12.074 -2.069 -7.667 1.00 93.44 93 TRP A O 1
ATOM 677 N N . LEU A 1 94 ? 10.477 -3.387 -8.569 1.00 92.50 94 LEU A N 1
ATOM 678 C CA . LEU A 1 94 ? 9.314 -2.807 -7.914 1.00 92.50 94 LEU A CA 1
ATOM 679 C C . LEU A 1 94 ? 8.569 -3.882 -7.146 1.00 92.50 94 LEU A C 1
ATOM 681 O O . LEU A 1 94 ? 8.276 -4.938 -7.694 1.00 92.50 94 LEU A O 1
ATOM 685 N N . LEU A 1 95 ? 8.198 -3.557 -5.914 1.00 91.44 95 LEU A N 1
ATOM 686 C CA . LEU A 1 95 ? 7.220 -4.313 -5.152 1.00 91.44 95 LEU A CA 1
ATOM 687 C C . LEU A 1 95 ? 5.833 -3.730 -5.433 1.00 91.44 95 LEU A C 1
ATOM 689 O O . LEU A 1 95 ? 5.596 -2.550 -5.168 1.00 91.44 95 LEU A O 1
ATOM 693 N N . VAL A 1 96 ? 4.919 -4.545 -5.952 1.00 89.56 96 VAL A N 1
ATOM 694 C CA . VAL A 1 96 ? 3.512 -4.175 -6.147 1.00 89.56 96 VAL A CA 1
ATOM 695 C C . VAL A 1 96 ? 2.673 -5.002 -5.193 1.00 89.56 96 VAL A C 1
ATOM 697 O O . VAL A 1 96 ? 2.849 -6.214 -5.118 1.00 89.56 96 VAL A O 1
ATOM 700 N N . MET A 1 97 ? 1.757 -4.360 -4.469 1.00 89.31 97 MET A N 1
ATOM 701 C CA . MET A 1 97 ? 0.923 -5.037 -3.481 1.00 89.31 97 MET A CA 1
ATOM 702 C C . MET A 1 97 ? -0.539 -4.603 -3.543 1.00 89.31 97 MET A C 1
ATOM 704 O O . MET A 1 97 ? -0.847 -3.433 -3.775 1.00 89.31 97 MET A O 1
ATOM 708 N N . VAL A 1 98 ? -1.434 -5.563 -3.316 1.00 86.19 98 VAL A N 1
ATOM 709 C CA . VAL A 1 98 ? -2.883 -5.374 -3.221 1.00 86.19 98 VAL A CA 1
ATOM 710 C C . VAL A 1 98 ? -3.325 -5.799 -1.829 1.00 86.19 98 VAL A C 1
ATOM 712 O O . VAL A 1 98 ? -3.117 -6.947 -1.437 1.00 86.19 98 VAL A O 1
ATOM 715 N N . TYR A 1 99 ? -3.931 -4.870 -1.094 1.00 83.38 99 TYR A N 1
ATOM 716 C CA . TYR A 1 99 ? -4.485 -5.117 0.235 1.00 83.38 99 TYR A CA 1
ATOM 717 C C . TYR A 1 99 ? -5.910 -5.666 0.125 1.00 83.38 99 TYR A C 1
ATOM 719 O O . TYR A 1 99 ? -6.702 -5.165 -0.678 1.00 83.38 99 TYR A O 1
ATOM 727 N N . THR A 1 100 ? -6.226 -6.667 0.942 1.00 71.94 100 THR A N 1
ATOM 728 C CA . THR A 1 100 ? -7.551 -7.294 1.047 1.00 71.94 100 THR A CA 1
ATOM 729 C C . THR A 1 100 ? -8.028 -7.313 2.473 1.00 71.94 100 THR A C 1
ATOM 731 O O . THR A 1 100 ? -7.172 -7.588 3.351 1.00 71.94 100 THR A O 1
#

Secondary structure (DSSP, 8-state):
----S----EEES------HHHHHHHTT--TT-HHHHHHHHHHHHHHHHH---EEEEEEEEEEEEETTEEEESSTT-EEE--TTGGGGTT-SEEEEEEE-

Organism: NCBI:txid412755